Protein AF-A0A950WKK2-F1 (afdb_monomer_lite)

Structure (mmCIF, N/CA/C/O backbone):
data_AF-A0A950WKK2-F1
#
_entry.id   AF-A0A950WKK2-F1
#
loop_
_atom_site.group_PDB
_atom_site.id
_atom_site.type_symbol
_atom_site.label_atom_id
_atom_site.label_alt_id
_atom_site.label_comp_id
_atom_site.label_asym_id
_atom_site.label_entity_id
_atom_site.label_seq_id
_atom_site.pdbx_PDB_ins_code
_atom_site.Cartn_x
_atom_site.Cartn_y
_atom_site.Cartn_z
_atom_site.occupancy
_atom_site.B_iso_or_equiv
_atom_site.auth_seq_id
_atom_site.auth_comp_id
_atom_site.auth_asym_id
_atom_site.auth_atom_id
_atom_site.pdbx_PDB_model_num
ATOM 1 N N . MET A 1 1 ? -9.610 -11.975 0.439 1.00 76.31 1 MET A N 1
ATOM 2 C CA . MET A 1 1 ? -8.615 -11.001 -0.061 1.00 76.31 1 MET A CA 1
ATOM 3 C C . MET A 1 1 ? -9.342 -9.693 -0.243 1.00 76.31 1 MET A C 1
ATOM 5 O O . MET A 1 1 ? -10.396 -9.699 -0.872 1.00 76.31 1 MET A O 1
ATOM 9 N N . ALA A 1 2 ? -8.796 -8.616 0.306 1.00 88.88 2 ALA A N 1
ATOM 10 C CA . ALA A 1 2 ? -9.370 -7.289 0.180 1.00 88.88 2 ALA A CA 1
ATOM 11 C C . ALA A 1 2 ? -8.896 -6.619 -1.116 1.00 88.88 2 ALA A C 1
ATOM 13 O O . ALA A 1 2 ? -7.794 -6.880 -1.608 1.00 88.88 2 ALA A O 1
ATOM 14 N N . GLN A 1 3 ? -9.744 -5.752 -1.666 1.00 91.94 3 GLN A N 1
ATOM 15 C CA . GLN A 1 3 ? -9.400 -4.885 -2.788 1.00 91.94 3 GLN A CA 1
ATOM 16 C C . GLN A 1 3 ? -9.571 -3.433 -2.370 1.00 91.94 3 GLN A C 1
ATOM 18 O O . GLN A 1 3 ? -10.688 -2.988 -2.107 1.00 91.94 3 GLN A O 1
ATOM 23 N N . ILE A 1 4 ? -8.466 -2.703 -2.353 1.00 92.31 4 ILE A N 1
ATOM 24 C CA . ILE A 1 4 ? -8.411 -1.308 -1.923 1.00 92.31 4 ILE A CA 1
ATOM 25 C C . ILE A 1 4 ? -8.404 -0.441 -3.177 1.00 92.31 4 ILE A C 1
ATOM 27 O O . ILE A 1 4 ? -7.655 -0.722 -4.112 1.00 92.31 4 ILE A O 1
ATOM 31 N N . ALA A 1 5 ? -9.260 0.577 -3.228 1.00 94.75 5 ALA A N 1
ATOM 32 C CA . ALA A 1 5 ? -9.226 1.547 -4.316 1.00 94.75 5 ALA A CA 1
ATOM 33 C C . ALA A 1 5 ? -7.952 2.394 -4.211 1.00 94.75 5 ALA A C 1
ATOM 35 O O . ALA A 1 5 ? -7.608 2.864 -3.127 1.00 94.75 5 ALA A O 1
ATOM 36 N N . VAL A 1 6 ? -7.270 2.574 -5.338 1.00 95.31 6 VAL A N 1
ATOM 37 C CA . VAL A 1 6 ? -6.053 3.377 -5.439 1.00 95.31 6 VAL A CA 1
ATOM 38 C C . VAL A 1 6 ? -6.399 4.709 -6.094 1.00 95.31 6 VAL A C 1
ATOM 40 O O . VAL A 1 6 ? -7.045 4.736 -7.142 1.00 95.31 6 VAL A O 1
ATOM 43 N N . GLU A 1 7 ? -5.984 5.806 -5.467 1.00 95.25 7 GLU A N 1
ATOM 44 C CA . GLU A 1 7 ? -6.191 7.164 -5.978 1.00 95.25 7 GLU A CA 1
ATOM 45 C C . GLU A 1 7 ? -5.132 7.519 -7.025 1.00 95.25 7 GLU A C 1
ATOM 47 O O . GLU A 1 7 ? -5.462 8.026 -8.098 1.00 95.25 7 GLU A O 1
ATOM 52 N N . HIS A 1 8 ? -3.872 7.183 -6.735 1.00 94.12 8 HIS A N 1
ATOM 53 C CA . HIS A 1 8 ? -2.720 7.450 -7.592 1.00 94.12 8 HIS A CA 1
ATOM 54 C C . HIS A 1 8 ? -1.724 6.287 -7.565 1.00 94.12 8 HIS A C 1
ATOM 56 O O . HIS A 1 8 ? -1.591 5.598 -6.554 1.00 94.12 8 HIS A O 1
ATOM 62 N N . VAL A 1 9 ? -1.046 6.066 -8.694 1.00 94.62 9 VAL A N 1
ATOM 63 C CA . VAL A 1 9 ? 0.022 5.071 -8.857 1.00 94.62 9 VAL A CA 1
ATOM 64 C C . VAL A 1 9 ? 1.237 5.788 -9.431 1.00 94.62 9 VAL A C 1
ATOM 66 O O . VAL A 1 9 ? 1.135 6.404 -10.493 1.00 94.62 9 VAL A O 1
ATOM 69 N N . GLU A 1 10 ? 2.371 5.670 -8.756 1.00 94.56 10 GLU A N 1
ATOM 70 C CA . GLU A 1 10 ? 3.662 6.216 -9.169 1.00 94.56 10 GLU A CA 1
ATOM 71 C C . GLU A 1 10 ? 4.707 5.096 -9.271 1.00 94.56 10 GLU A C 1
ATOM 73 O O . GLU A 1 10 ? 4.557 4.020 -8.681 1.00 94.56 10 GLU A O 1
ATOM 78 N N . ASP A 1 11 ? 5.769 5.321 -10.045 1.00 93.25 11 ASP A N 1
ATOM 79 C CA . ASP A 1 11 ? 6.881 4.372 -10.111 1.00 93.25 11 ASP A CA 1
ATOM 80 C C . ASP A 1 11 ? 7.636 4.343 -8.769 1.00 93.25 11 ASP A C 1
ATOM 82 O O . ASP A 1 11 ? 7.952 5.386 -8.198 1.00 93.25 11 ASP A O 1
ATOM 86 N N . GLY A 1 12 ? 7.918 3.137 -8.265 1.00 88.31 12 GLY A N 1
ATOM 87 C CA . GLY A 1 12 ? 8.711 2.934 -7.052 1.00 88.31 12 GLY A CA 1
ATOM 88 C C . GLY A 1 12 ? 10.219 3.001 -7.301 1.00 88.31 12 GLY A C 1
ATOM 89 O O . GLY A 1 12 ? 10.687 3.234 -8.418 1.00 88.31 12 GLY A O 1
ATOM 90 N N . LEU A 1 13 ? 11.008 2.744 -6.254 1.00 86.25 13 LEU A N 1
ATOM 91 C CA . LEU A 1 13 ? 12.476 2.767 -6.341 1.00 86.25 13 LEU A CA 1
ATOM 92 C C . LEU A 1 13 ? 13.036 1.558 -7.101 1.00 86.25 13 LEU A C 1
ATOM 94 O O . LEU A 1 13 ? 14.145 1.606 -7.639 1.00 86.25 13 LEU A O 1
ATOM 98 N N . HIS A 1 14 ? 12.275 0.467 -7.148 1.00 87.69 14 HIS A N 1
ATOM 99 C CA . HIS A 1 14 ? 12.621 -0.752 -7.866 1.00 87.69 14 HIS A CA 1
ATOM 100 C C . HIS A 1 14 ? 11.703 -0.948 -9.092 1.00 87.69 14 HIS A C 1
ATOM 102 O O . HIS A 1 14 ? 10.516 -0.651 -9.008 1.00 87.69 14 HIS A O 1
ATOM 108 N N . PRO A 1 15 ? 12.169 -1.536 -10.217 1.00 88.62 15 PRO A N 1
ATOM 109 C CA . PRO A 1 15 ? 11.339 -1.730 -11.420 1.00 88.62 15 PRO A CA 1
ATOM 110 C C . PRO A 1 15 ? 10.044 -2.534 -11.216 1.00 88.62 15 PRO A C 1
ATOM 112 O O . PRO A 1 15 ? 9.107 -2.427 -12.005 1.00 88.62 15 PRO A O 1
ATOM 115 N N . ASN A 1 16 ? 10.002 -3.363 -10.169 1.00 90.94 16 ASN A N 1
ATOM 116 C CA . ASN A 1 16 ? 8.829 -4.163 -9.799 1.00 90.94 16 ASN A CA 1
ATOM 117 C C . ASN A 1 16 ? 7.989 -3.522 -8.692 1.00 90.94 16 ASN A C 1
ATOM 119 O O . ASN A 1 16 ? 7.022 -4.129 -8.246 1.00 90.94 16 ASN A O 1
ATOM 123 N N . GLU A 1 17 ? 8.361 -2.334 -8.237 1.00 91.12 17 GLU A N 1
ATOM 124 C CA . GLU A 1 17 ? 7.687 -1.602 -7.178 1.00 91.12 17 GLU A CA 1
ATOM 125 C C . GLU A 1 17 ? 6.898 -0.437 -7.775 1.00 91.12 17 GLU A C 1
ATOM 127 O O . GLU A 1 17 ? 7.268 0.153 -8.797 1.00 91.12 17 GLU A O 1
ATOM 132 N N . VAL A 1 18 ? 5.775 -0.134 -7.144 1.00 93.25 18 VAL A N 1
ATOM 133 C CA . VAL A 1 18 ? 4.989 1.073 -7.381 1.00 93.25 18 VAL A CA 1
ATOM 134 C C . VAL A 1 18 ? 4.613 1.665 -6.038 1.00 93.25 18 VAL A C 1
ATOM 136 O O . VAL A 1 18 ? 4.353 0.928 -5.086 1.00 93.25 18 VAL A O 1
ATOM 139 N N . VAL A 1 19 ? 4.567 2.987 -5.968 1.00 93.12 19 VAL A N 1
ATOM 140 C CA . VAL A 1 19 ? 3.982 3.690 -4.829 1.00 93.12 19 VAL A CA 1
ATOM 141 C C . VAL A 1 19 ? 2.516 3.919 -5.148 1.00 93.12 19 VAL A C 1
ATOM 143 O O . VAL A 1 19 ? 2.176 4.408 -6.226 1.00 93.12 19 VAL A O 1
ATOM 146 N N . VAL A 1 20 ? 1.634 3.522 -4.239 1.00 93.44 20 VAL A N 1
ATOM 147 C CA . VAL A 1 20 ? 0.200 3.752 -4.377 1.00 93.44 20 VAL A CA 1
ATOM 148 C C . VAL A 1 20 ? -0.307 4.649 -3.271 1.00 93.44 20 VAL A C 1
ATOM 150 O O . VAL A 1 20 ? 0.016 4.462 -2.099 1.00 93.44 20 VAL A O 1
ATOM 153 N N . THR A 1 21 ? -1.152 5.591 -3.657 1.00 94.25 21 THR A N 1
ATOM 154 C CA . THR A 1 21 ? -1.887 6.447 -2.736 1.00 94.25 21 THR A CA 1
ATOM 155 C C . THR A 1 21 ? -3.251 5.824 -2.476 1.00 94.25 21 THR A C 1
ATOM 157 O O . THR A 1 21 ? -4.027 5.598 -3.411 1.00 94.25 21 THR A O 1
ATOM 160 N N . ILE A 1 22 ? -3.553 5.528 -1.215 1.00 92.38 22 ILE A N 1
ATOM 161 C CA . ILE A 1 22 ? -4.832 4.952 -0.786 1.00 92.38 22 ILE A CA 1
ATOM 162 C C . ILE A 1 22 ? -5.518 5.858 0.228 1.00 92.38 22 ILE A C 1
ATOM 164 O O . ILE A 1 22 ? -4.872 6.641 0.922 1.00 92.38 22 ILE A O 1
ATOM 168 N N . ARG A 1 23 ? -6.837 5.704 0.351 1.00 93.62 23 ARG A N 1
ATOM 169 C CA . ARG A 1 23 ? -7.629 6.372 1.381 1.00 93.62 23 ARG A CA 1
ATOM 170 C C . ARG A 1 23 ? -8.083 5.378 2.439 1.00 93.62 23 ARG A C 1
ATOM 172 O O . ARG A 1 23 ? -8.740 4.386 2.117 1.00 93.62 23 ARG A O 1
ATOM 179 N N . THR A 1 24 ? -7.759 5.649 3.697 1.00 91.75 24 THR A N 1
ATOM 180 C CA . THR A 1 24 ? -8.164 4.818 4.834 1.00 91.75 24 THR A CA 1
ATOM 181 C C . THR A 1 24 ? -9.635 5.040 5.189 1.00 91.75 24 THR A C 1
ATOM 183 O O . THR A 1 24 ? -10.268 6.019 4.781 1.00 91.75 24 THR A O 1
ATOM 186 N N . ALA A 1 25 ? -10.194 4.148 6.012 1.00 91.19 25 ALA A N 1
ATOM 187 C CA . ALA A 1 25 ? -11.554 4.291 6.541 1.00 91.19 25 ALA A CA 1
ATOM 188 C C . ALA A 1 25 ? -11.745 5.545 7.422 1.00 91.19 25 ALA A C 1
ATOM 190 O O . ALA A 1 25 ? -12.877 5.923 7.722 1.00 91.19 25 ALA A O 1
ATOM 191 N N . GLU A 1 26 ? -10.651 6.184 7.836 1.00 90.88 26 GLU A N 1
ATOM 192 C CA . GLU A 1 26 ? -10.631 7.422 8.622 1.00 90.88 26 GLU A CA 1
ATOM 193 C C . GLU A 1 26 ? -10.458 8.659 7.730 1.00 90.88 26 GLU A C 1
ATOM 195 O O . GLU A 1 26 ? -10.279 9.771 8.221 1.00 90.88 26 GLU A O 1
ATOM 200 N N . ASN A 1 27 ? -10.570 8.472 6.407 1.00 91.06 27 ASN A N 1
ATOM 201 C CA . ASN A 1 27 ? -10.418 9.507 5.389 1.0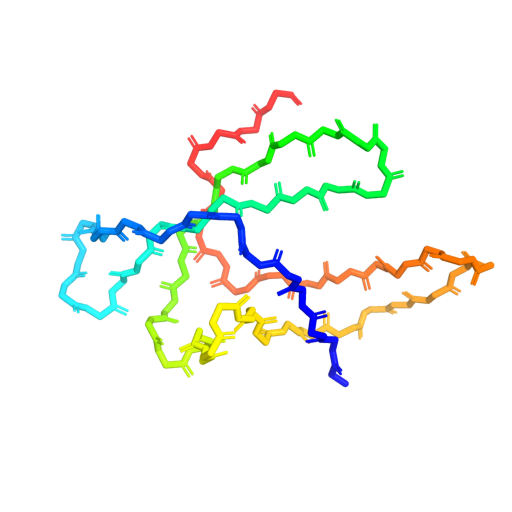0 91.06 27 ASN A CA 1
ATOM 202 C C . ASN A 1 27 ? -9.025 10.166 5.415 1.00 91.06 27 ASN A C 1
ATOM 204 O O . ASN A 1 27 ? -8.876 11.326 5.031 1.00 91.06 27 ASN A O 1
ATOM 208 N N . GLN A 1 28 ? -8.013 9.418 5.860 1.00 92.12 28 GLN A N 1
ATOM 209 C CA . GLN A 1 28 ? -6.607 9.786 5.735 1.00 92.12 28 GLN A CA 1
ATOM 210 C C . GLN A 1 28 ? -6.037 9.200 4.446 1.00 92.12 28 GLN A C 1
ATOM 212 O O . GLN A 1 28 ? -6.500 8.161 3.971 1.00 92.12 28 GLN A O 1
ATOM 217 N N . THR A 1 29 ? -5.044 9.878 3.886 1.00 91.88 29 THR A N 1
ATOM 218 C CA . THR A 1 29 ? -4.318 9.411 2.710 1.00 91.88 29 THR A CA 1
ATOM 219 C C . THR A 1 29 ? -2.997 8.804 3.154 1.00 91.88 29 THR A C 1
ATOM 221 O O . THR A 1 29 ? -2.283 9.419 3.942 1.00 91.88 29 THR A O 1
ATOM 224 N N . GLU A 1 30 ? -2.676 7.624 2.633 1.00 90.00 30 GLU A N 1
ATOM 225 C CA . GLU A 1 30 ? -1.408 6.942 2.888 1.00 90.00 30 GLU A CA 1
ATOM 226 C C . GLU A 1 30 ? -0.721 6.565 1.577 1.00 90.00 30 GLU A C 1
ATOM 228 O O . GLU A 1 30 ? -1.377 6.158 0.612 1.00 90.00 30 GLU A O 1
ATOM 233 N N . GLU A 1 31 ? 0.606 6.679 1.565 1.00 91.31 31 GLU A N 1
ATOM 234 C CA . GLU A 1 31 ? 1.462 6.247 0.463 1.00 91.31 31 GLU A CA 1
ATOM 235 C C . GLU A 1 31 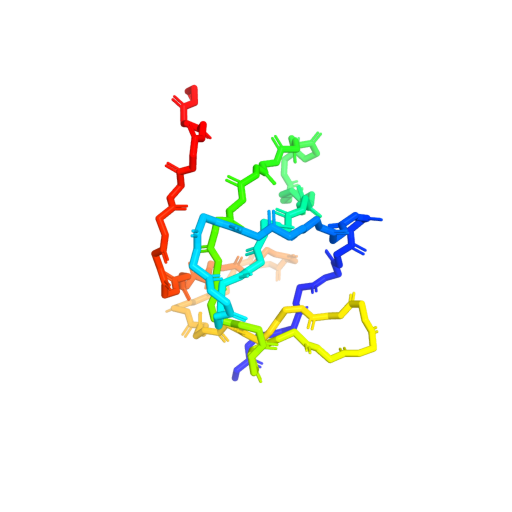? 2.182 4.956 0.836 1.00 91.31 31 GLU A C 1
ATOM 237 O O . GLU A 1 31 ? 2.925 4.878 1.822 1.00 91.31 31 GLU A O 1
ATOM 242 N N . VAL A 1 32 ? 1.968 3.930 0.020 1.00 89.06 32 VAL A N 1
ATOM 243 C CA . VAL A 1 32 ? 2.485 2.591 0.283 1.00 89.06 32 VAL A CA 1
ATOM 244 C C . VAL A 1 32 ? 3.231 2.092 -0.941 1.00 89.06 32 VAL A C 1
ATOM 246 O O . VAL A 1 32 ? 2.671 2.036 -2.035 1.00 89.06 32 VAL A O 1
ATOM 249 N N . ALA A 1 33 ? 4.491 1.707 -0.760 1.00 91.88 33 ALA A N 1
ATOM 250 C CA . ALA A 1 33 ? 5.236 0.977 -1.772 1.00 91.88 33 ALA A CA 1
ATOM 251 C C . ALA A 1 33 ? 4.767 -0.483 -1.784 1.00 91.88 33 ALA A C 1
ATOM 253 O O . ALA A 1 33 ? 4.652 -1.111 -0.733 1.00 91.88 33 ALA A O 1
ATOM 254 N N . VAL A 1 34 ? 4.456 -1.017 -2.963 1.00 91.56 34 VAL A N 1
ATOM 255 C CA . VAL A 1 34 ? 3.972 -2.392 -3.152 1.00 91.56 34 VAL A CA 1
ATOM 256 C C . VAL A 1 34 ? 4.537 -2.992 -4.436 1.00 91.56 34 VAL A C 1
ATOM 258 O O . VAL A 1 34 ? 4.928 -2.277 -5.361 1.00 91.56 34 VAL A O 1
ATOM 261 N N . ASP A 1 35 ? 4.530 -4.323 -4.547 1.00 92.12 35 ASP A N 1
ATOM 262 C CA . ASP A 1 35 ? 4.845 -4.979 -5.819 1.00 92.12 35 ASP A CA 1
ATOM 263 C C . ASP A 1 35 ? 3.778 -4.634 -6.874 1.00 92.12 35 ASP A C 1
ATOM 265 O O . ASP A 1 35 ? 2.576 -4.793 -6.647 1.00 92.12 35 ASP A O 1
ATOM 269 N N . ARG A 1 36 ? 4.218 -4.214 -8.062 1.00 91.94 36 ARG A N 1
ATOM 270 C CA . ARG A 1 36 ? 3.371 -3.833 -9.201 1.00 91.94 36 ARG A CA 1
ATOM 271 C C . ARG A 1 36 ? 2.337 -4.899 -9.558 1.00 91.94 36 ARG A C 1
ATOM 273 O O . ARG A 1 36 ? 1.243 -4.563 -9.997 1.00 91.94 36 ARG A O 1
ATOM 280 N N . ARG A 1 37 ? 2.646 -6.183 -9.352 1.00 93.06 37 ARG A N 1
ATOM 281 C CA . ARG A 1 37 ? 1.739 -7.310 -9.643 1.00 93.06 37 ARG A CA 1
ATOM 282 C C . ARG A 1 37 ? 0.523 -7.358 -8.717 1.00 93.06 37 ARG A C 1
ATOM 284 O O . ARG A 1 37 ? -0.430 -8.076 -9.011 1.00 93.06 37 ARG A O 1
ATOM 291 N N . LEU A 1 38 ? 0.552 -6.632 -7.602 1.00 92.06 38 LEU A N 1
ATOM 292 C CA . LEU A 1 38 ? -0.564 -6.523 -6.665 1.00 92.06 38 LEU A CA 1
ATOM 293 C C . LEU A 1 38 ? -1.545 -5.414 -7.048 1.00 92.06 38 LEU A C 1
ATOM 295 O O . LEU A 1 38 ? -2.640 -5.368 -6.486 1.00 92.06 38 LEU A O 1
ATOM 299 N N . VAL A 1 39 ? -1.177 -4.551 -7.999 1.00 93.50 39 VAL A N 1
ATOM 300 C CA . VAL A 1 39 ? -2.000 -3.440 -8.473 1.00 93.50 39 VAL A CA 1
ATOM 301 C C . VAL A 1 39 ? -2.572 -3.780 -9.845 1.00 93.50 39 VAL A C 1
ATOM 303 O O . VAL A 1 39 ? -1.846 -4.010 -10.807 1.00 93.50 39 VAL A O 1
ATOM 306 N N . GLU A 1 40 ? -3.897 -3.796 -9.949 1.00 94.25 40 GLU A N 1
ATOM 307 C CA . GLU A 1 40 ? -4.607 -4.075 -11.197 1.00 94.25 40 GLU A CA 1
ATOM 308 C C . GLU A 1 40 ? -5.863 -3.201 -11.284 1.00 94.25 40 GLU A C 1
ATOM 310 O O . GLU A 1 40 ? -6.646 -3.145 -10.338 1.00 94.25 40 GLU A O 1
ATOM 315 N N . ASN A 1 41 ? -6.077 -2.519 -12.416 1.00 93.44 41 ASN A N 1
ATOM 316 C CA . ASN A 1 41 ? -7.251 -1.662 -12.648 1.00 93.44 41 ASN A CA 1
ATOM 317 C C . ASN A 1 41 ? -7.498 -0.625 -11.528 1.00 93.44 41 ASN A C 1
ATOM 319 O O . ASN A 1 41 ? -8.633 -0.456 -11.082 1.00 93.44 41 ASN A O 1
ATOM 323 N N . ASN A 1 42 ? -6.441 0.046 -11.051 1.00 93.81 42 ASN A N 1
ATOM 324 C CA . ASN A 1 42 ? -6.484 0.991 -9.919 1.00 93.81 42 ASN A CA 1
ATOM 325 C C . ASN A 1 42 ? -7.011 0.373 -8.612 1.00 93.81 42 ASN A C 1
ATOM 327 O O . ASN A 1 42 ? -7.637 1.048 -7.791 1.00 93.81 42 ASN A O 1
ATOM 331 N N . ARG A 1 43 ? -6.778 -0.927 -8.411 1.00 94.81 43 ARG A N 1
ATOM 332 C CA . ARG A 1 43 ? -7.068 -1.615 -7.154 1.00 94.81 43 ARG A CA 1
ATOM 333 C C . ARG A 1 43 ? -5.829 -2.334 -6.655 1.00 94.81 43 ARG A C 1
ATOM 335 O O . ARG A 1 43 ? -5.191 -3.063 -7.411 1.00 94.81 43 ARG A O 1
ATOM 342 N N . LEU A 1 44 ? -5.537 -2.168 -5.373 1.00 92.69 44 LEU A N 1
ATOM 343 C CA . LEU A 1 44 ? -4.503 -2.911 -4.670 1.00 92.69 44 LEU A CA 1
ATOM 344 C C . LEU A 1 44 ? -5.113 -4.168 -4.048 1.00 92.69 44 LEU A C 1
ATOM 346 O O . LEU A 1 44 ? -6.102 -4.100 -3.314 1.00 92.69 44 LEU A O 1
ATOM 350 N N . ARG A 1 45 ? -4.511 -5.321 -4.334 1.00 93.25 45 ARG A N 1
ATOM 351 C CA . ARG A 1 45 ? -4.821 -6.590 -3.674 1.00 93.25 45 ARG A CA 1
ATOM 352 C C . ARG A 1 45 ? -4.075 -6.666 -2.345 1.00 93.25 45 ARG A C 1
ATOM 354 O O . ARG A 1 45 ? -2.852 -6.564 -2.320 1.00 93.25 45 ARG A O 1
ATOM 361 N N . ALA A 1 46 ? -4.814 -6.899 -1.266 1.00 90.31 46 ALA A N 1
ATOM 362 C CA . ALA A 1 46 ? -4.265 -7.015 0.079 1.00 90.31 46 ALA A CA 1
ATOM 363 C C . ALA A 1 46 ? -4.831 -8.228 0.825 1.00 90.31 46 ALA A C 1
ATOM 365 O O . ALA A 1 46 ? -5.931 -8.727 0.534 1.00 90.31 46 ALA A O 1
ATOM 366 N N . SER A 1 47 ? -4.076 -8.698 1.813 1.00 90.56 47 SER A N 1
ATOM 367 C CA . SER A 1 47 ? -4.551 -9.717 2.743 1.00 90.56 47 SER A CA 1
ATOM 368 C C . SER A 1 47 ? -5.547 -9.078 3.701 1.00 90.56 47 SER A C 1
ATOM 370 O O . SER A 1 47 ? -5.301 -8.006 4.234 1.00 90.56 47 SER A O 1
ATOM 372 N N . GLU A 1 48 ? -6.691 -9.719 3.909 1.00 91.44 48 GLU A N 1
ATOM 373 C CA . GLU A 1 48 ? -7.662 -9.272 4.907 1.00 91.44 48 GLU A CA 1
ATOM 374 C C . GLU A 1 48 ? -7.351 -9.958 6.235 1.00 91.44 48 GLU A C 1
ATOM 376 O O . GLU A 1 48 ? -7.240 -11.182 6.282 1.00 91.44 48 GLU A O 1
ATOM 381 N N . VAL A 1 49 ? -7.198 -9.163 7.291 1.00 92.00 49 VAL A N 1
ATOM 382 C CA . VAL A 1 49 ? -6.875 -9.630 8.648 1.00 92.00 49 VAL A CA 1
ATOM 383 C C . VAL A 1 49 ? -8.140 -9.730 9.499 1.00 92.00 49 VAL A C 1
ATOM 385 O O . VAL A 1 49 ? -8.248 -10.593 10.367 1.00 92.00 49 VAL A O 1
ATOM 388 N N . GLY A 1 50 ? -9.123 -8.871 9.239 1.00 91.12 50 GLY A N 1
ATOM 389 C CA . GLY A 1 50 ? -10.420 -8.918 9.895 1.00 91.12 50 GLY A CA 1
ATOM 390 C C . GLY A 1 50 ? -11.327 -7.788 9.436 1.00 91.12 50 GLY A C 1
ATOM 391 O O . GLY A 1 50 ? -10.898 -6.858 8.760 1.00 91.12 50 GLY A O 1
ATOM 392 N N . SER A 1 51 ? -12.588 -7.846 9.839 1.00 91.06 51 SER A N 1
ATOM 393 C CA . SER A 1 51 ? -13.592 -6.841 9.498 1.00 91.06 51 SER A CA 1
ATOM 394 C C . SER A 1 51 ? -14.415 -6.481 10.728 1.00 91.06 51 SER A C 1
ATOM 396 O O . SER A 1 51 ? -14.788 -7.366 11.501 1.00 91.06 51 SER A O 1
ATOM 398 N N . GLN A 1 52 ? -14.750 -5.204 10.892 1.00 91.44 52 GLN A N 1
ATOM 399 C CA . GLN A 1 52 ? -15.671 -4.743 11.924 1.00 91.44 52 GLN A CA 1
ATOM 400 C C . GLN A 1 52 ? -16.606 -3.677 11.344 1.00 91.44 52 GLN A C 1
ATOM 402 O O . GLN A 1 52 ? -16.159 -2.612 10.919 1.00 91.44 52 GLN A O 1
ATOM 407 N N . HIS A 1 53 ? -17.914 -3.951 11.364 1.00 88.75 53 HIS A N 1
ATOM 408 C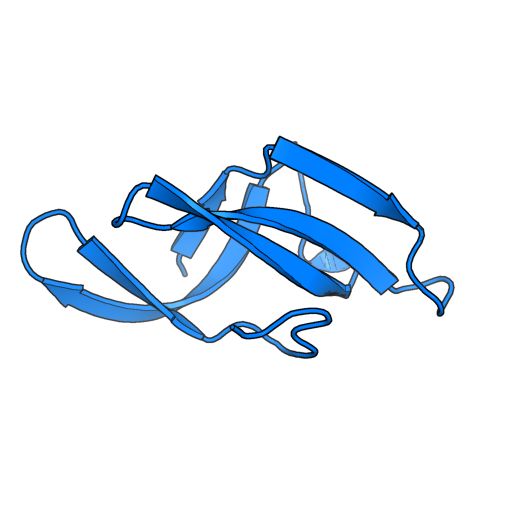 CA . HIS A 1 53 ? -18.932 -3.128 10.700 1.00 88.75 53 HIS A CA 1
ATOM 409 C C . HIS A 1 53 ? -18.594 -2.914 9.212 1.00 88.75 53 HIS A C 1
ATOM 411 O O . HIS A 1 53 ? -18.487 -3.882 8.467 1.00 88.75 53 HIS A O 1
ATOM 417 N N . GLU A 1 54 ? -18.407 -1.663 8.793 1.00 86.69 54 GLU A N 1
ATOM 418 C CA . GLU A 1 54 ? -18.070 -1.268 7.420 1.00 86.69 54 GLU A CA 1
ATOM 419 C C . GLU A 1 54 ? -16.559 -1.049 7.222 1.00 86.69 54 GLU A C 1
ATOM 421 O O . GLU A 1 54 ? -16.130 -0.499 6.211 1.00 86.69 54 GLU A O 1
ATOM 426 N N . ARG A 1 55 ? -15.734 -1.448 8.199 1.00 89.69 55 ARG A N 1
ATOM 427 C CA . ARG A 1 55 ? -14.277 -1.300 8.159 1.00 89.69 55 ARG A CA 1
ATOM 428 C C . ARG A 1 55 ? -13.611 -2.656 7.998 1.00 89.69 55 ARG A C 1
ATOM 430 O O . ARG A 1 55 ? -14.007 -3.634 8.632 1.00 89.69 55 ARG A O 1
ATOM 437 N N . VAL A 1 56 ? -12.562 -2.690 7.188 1.00 91.19 56 VAL A N 1
ATOM 438 C CA . VAL A 1 56 ? -11.734 -3.877 6.970 1.00 91.19 56 VAL A CA 1
ATOM 439 C C . VAL A 1 56 ? -10.309 -3.548 7.381 1.00 91.19 56 VAL A C 1
ATOM 441 O O . VAL A 1 56 ? -9.753 -2.540 6.952 1.00 91.19 56 VAL A O 1
ATOM 444 N N . LEU A 1 57 ? -9.733 -4.400 8.220 1.00 91.44 57 LEU A N 1
ATOM 445 C CA . LEU A 1 57 ? -8.318 -4.393 8.540 1.00 91.44 57 LEU A CA 1
ATOM 446 C C . LEU A 1 57 ? -7.591 -5.258 7.514 1.00 91.44 57 LEU A C 1
ATOM 448 O O . LEU A 1 57 ? -7.923 -6.431 7.322 1.00 91.44 57 LEU A O 1
ATOM 452 N N . VAL A 1 58 ? -6.591 -4.675 6.869 1.00 90.56 58 VAL A N 1
ATOM 453 C CA . VAL A 1 58 ? -5.805 -5.320 5.820 1.00 90.56 58 VAL A CA 1
ATOM 454 C C . VAL A 1 58 ? -4.332 -5.334 6.197 1.00 90.56 58 VAL A C 1
ATOM 456 O O . VAL A 1 58 ? -3.841 -4.420 6.852 1.00 90.56 58 VAL A O 1
ATOM 459 N N . GLU A 1 59 ? -3.626 -6.368 5.766 1.00 87.19 59 GLU A N 1
ATOM 460 C CA . GLU A 1 59 ? -2.172 -6.434 5.808 1.00 87.19 59 GLU A CA 1
ATOM 461 C C . GLU A 1 59 ? -1.634 -6.131 4.410 1.00 87.19 59 GLU A C 1
ATOM 463 O O . GLU A 1 59 ? -2.023 -6.760 3.416 1.00 87.19 59 GLU A O 1
ATOM 468 N N . LEU A 1 60 ? -0.745 -5.140 4.347 1.00 83.50 60 LEU A N 1
ATOM 469 C CA . LEU A 1 60 ? -0.081 -4.723 3.124 1.00 83.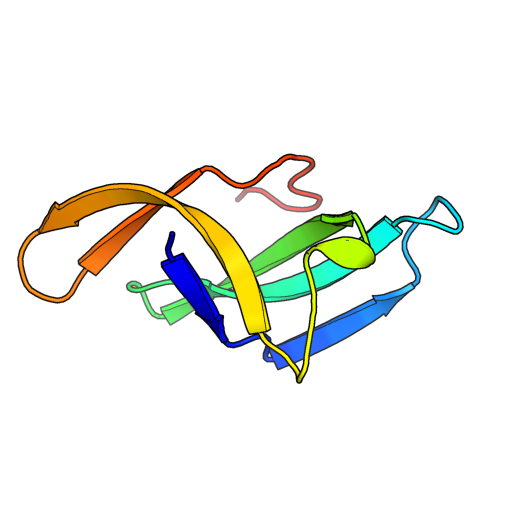50 60 LEU A CA 1
ATOM 470 C C . LEU A 1 60 ? 1.308 -5.362 3.050 1.00 83.50 60 LEU A C 1
ATOM 472 O O . LEU A 1 60 ? 2.067 -5.304 4.022 1.00 83.50 60 LEU A O 1
ATOM 476 N N . PRO A 1 61 ? 1.689 -5.936 1.903 1.00 68.12 61 PRO A N 1
ATOM 477 C CA . PRO A 1 61 ? 3.025 -6.479 1.706 1.00 68.12 61 PRO A CA 1
ATOM 478 C C . PRO A 1 61 ? 4.053 -5.351 1.434 1.00 68.12 61 PRO A C 1
ATOM 480 O O . PRO A 1 61 ? 4.519 -5.278 0.310 1.00 68.12 61 PRO A O 1
ATOM 483 N N . ARG A 1 62 ? 4.339 -4.518 2.469 1.0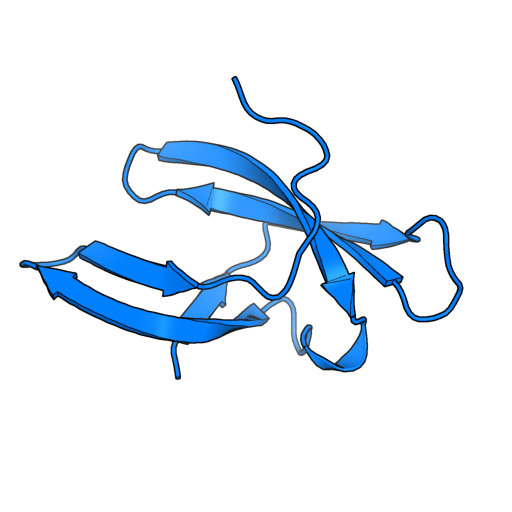0 71.69 62 ARG A N 1
ATOM 484 C CA . ARG A 1 62 ? 5.444 -3.529 2.760 1.00 71.69 62 ARG A CA 1
ATOM 485 C C . ARG A 1 62 ? 6.032 -2.693 1.594 1.00 71.69 62 ARG A C 1
ATOM 487 O O . ARG A 1 62 ? 6.195 -3.216 0.511 1.00 71.69 62 ARG A O 1
ATOM 494 N N . GLU A 1 63 ? 6.523 -1.454 1.734 1.00 56.75 63 GLU A N 1
ATOM 495 C CA . GLU A 1 63 ? 6.933 -0.564 2.843 1.00 56.75 63 GLU A CA 1
ATOM 496 C C . GLU A 1 63 ? 6.048 0.701 2.875 1.00 56.75 63 GLU A C 1
ATOM 498 O O . GLU A 1 63 ? 5.765 1.302 1.840 1.00 56.75 63 GLU A O 1
ATOM 503 N N . THR A 1 64 ? 5.625 1.142 4.062 1.00 56.06 64 THR A N 1
ATOM 504 C CA . THR A 1 64 ? 4.984 2.455 4.222 1.00 56.06 64 THR A CA 1
ATOM 505 C C . THR A 1 64 ? 6.061 3.535 4.087 1.00 56.06 64 THR A C 1
ATOM 507 O O . THR A 1 64 ? 6.974 3.584 4.911 1.00 56.06 64 THR A O 1
ATOM 510 N N . LEU A 1 65 ? 5.979 4.383 3.057 1.00 57.75 65 LEU A N 1
ATOM 511 C CA . LEU A 1 65 ? 6.949 5.469 2.833 1.00 57.75 65 LEU A CA 1
ATOM 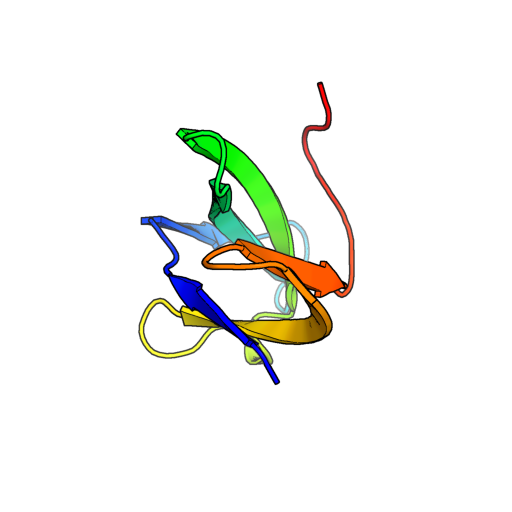512 C C . LEU A 1 65 ? 6.696 6.667 3.757 1.00 57.75 65 LEU A C 1
ATOM 514 O O . LEU A 1 65 ? 7.620 7.413 4.082 1.00 57.75 65 LEU A O 1
ATOM 518 N N . SER A 1 66 ? 5.461 6.821 4.233 1.00 60.72 66 SER A N 1
ATOM 519 C CA . SER A 1 66 ? 5.072 7.828 5.213 1.00 60.72 66 SER A CA 1
ATOM 520 C C . SER A 1 66 ? 4.082 7.237 6.219 1.00 60.72 66 SER A C 1
ATOM 522 O O . SER A 1 66 ? 2.949 6.904 5.895 1.00 60.72 66 SER A O 1
ATOM 524 N N . GLY A 1 67 ? 4.535 7.066 7.460 1.00 43.38 67 GLY A N 1
ATOM 525 C CA . GLY A 1 67 ? 3.668 6.820 8.609 1.00 43.38 67 GLY A CA 1
ATOM 526 C C . GLY A 1 67 ? 3.740 8.037 9.517 1.00 43.38 67 GLY A C 1
ATOM 527 O O . GLY A 1 67 ? 4.816 8.342 10.032 1.00 43.38 67 GLY A O 1
ATOM 528 N N . SER A 1 68 ? 2.632 8.757 9.667 1.00 43.12 68 SER A N 1
ATOM 529 C CA . SER A 1 68 ? 2.458 9.780 10.705 1.00 43.12 68 SER A CA 1
ATOM 530 C C . SER A 1 68 ? 1.733 9.195 11.903 1.00 43.12 68 SER A C 1
ATOM 532 O O . SER A 1 68 ? 0.692 8.551 11.650 1.00 43.12 68 SER A O 1
#

Secondary structure (DSSP, 8-state):
-EEEEEEEEEE-SSTTEEEEEEE-TTS-EEEEEEEGGGEETTEEEEEEEEEETTEEEEE-SS-BS---

Radius of gyration: 11.52 Å; chains: 1; bounding box: 32×21×25 Å

Sequence (68 aa):
MAQIAVEHVEDGLHPNEVVVTIRTAENQTEEVAVDRRLVENNRLRASEVGSQHERVLVELPRETLSGS

pLDDT: mean 87.3, std 11.82, range [43.12, 95.31]

Foldseek 3Di:
DDKFAFPDWADDPDNQKIWTWGAAPVRDIFTWIAGPVQADPRIGDFAWPDDDDPHTDTDGPDDGPDDD